Protein AF-A0A2S2QXR0-F1 (afdb_monomer_lite)

Sequence (125 aa):
DDKAIILIVTKLKVNFLMYKTLLKPMWTYGLQLWDTAKVSNTNKIHQFQNIALRKITNTPLFVSNYTLHQDLTMKTVTEEAVDFYKRFHNRLQSHQIPLIKSHYTKTILGNPGHRLKRNWCRDLL

Radius of gyration: 18.96 Å; chains: 1; bounding box: 52×26×56 Å

pLDDT: mean 85.9, std 7.01, range [66.38, 94.88]

Structure (mmCIF, N/CA/C/O backbone):
data_AF-A0A2S2QXR0-F1
#
_entry.id   AF-A0A2S2QXR0-F1
#
loop_
_atom_site.group_PDB
_atom_site.id
_atom_site.type_symbol
_atom_site.label_atom_id
_atom_site.label_alt_id
_atom_site.label_comp_id
_atom_site.label_asym_id
_atom_site.label_entity_id
_atom_site.label_seq_id
_atom_site.pdbx_PDB_ins_code
_atom_site.Cartn_x
_atom_site.Cartn_y
_atom_site.Cartn_z
_atom_site.occupancy
_atom_site.B_iso_or_equiv
_atom_site.auth_seq_id
_atom_site.auth_comp_id
_atom_site.auth_asym_id
_atom_site.auth_atom_id
_atom_site.pdbx_PDB_model_num
ATOM 1 N N . ASP A 1 1 ? -26.056 -5.046 26.870 1.00 67.06 1 ASP A N 1
ATOM 2 C CA . ASP A 1 1 ? -26.863 -4.584 25.719 1.00 67.06 1 ASP A CA 1
ATOM 3 C C . ASP A 1 1 ? -26.346 -5.116 24.389 1.00 67.06 1 ASP A C 1
ATOM 5 O O . ASP A 1 1 ? -25.652 -4.424 23.648 1.00 67.06 1 ASP A O 1
ATOM 9 N N . ASP A 1 2 ? -26.725 -6.345 24.047 1.00 80.38 2 ASP A N 1
ATOM 10 C CA . ASP A 1 2 ? -26.267 -7.039 22.830 1.00 80.38 2 ASP A CA 1
ATOM 11 C C . ASP A 1 2 ? -26.670 -6.317 21.534 1.00 80.38 2 ASP A C 1
ATOM 13 O O . ASP A 1 2 ? -25.948 -6.345 20.537 1.00 80.38 2 ASP A O 1
ATOM 17 N N . LYS A 1 3 ? -27.785 -5.575 21.560 1.00 82.56 3 LYS A N 1
ATOM 18 C CA . LYS A 1 3 ? -28.242 -4.743 20.434 1.00 82.56 3 LYS A CA 1
ATOM 19 C C . LYS A 1 3 ? -27.250 -3.629 20.082 1.00 82.56 3 LYS A C 1
ATOM 21 O O . LYS A 1 3 ? -27.056 -3.348 18.900 1.00 82.56 3 LYS A O 1
ATOM 26 N N . ALA A 1 4 ? -26.605 -3.016 21.078 1.00 80.62 4 ALA A N 1
ATOM 27 C CA . ALA A 1 4 ? -25.620 -1.960 20.849 1.00 80.62 4 ALA A CA 1
ATOM 28 C C . ALA A 1 4 ? -24.354 -2.523 20.187 1.00 80.62 4 ALA A C 1
ATOM 30 O O . ALA A 1 4 ? -23.835 -1.939 19.236 1.00 80.62 4 ALA A O 1
ATOM 31 N N . ILE A 1 5 ? -23.912 -3.705 20.627 1.00 82.94 5 ILE A N 1
ATOM 32 C CA . ILE A 1 5 ? -22.771 -4.414 20.036 1.00 82.94 5 ILE A CA 1
ATOM 33 C C . ILE A 1 5 ? -23.072 -4.780 18.577 1.00 82.94 5 ILE A C 1
ATOM 35 O O . ILE A 1 5 ? -22.268 -4.491 17.689 1.00 82.94 5 ILE A O 1
ATOM 39 N N . ILE A 1 6 ? -24.254 -5.340 18.298 1.00 82.12 6 ILE A N 1
ATOM 40 C CA . ILE A 1 6 ? -24.681 -5.690 16.934 1.00 82.12 6 ILE A CA 1
ATOM 41 C C . ILE A 1 6 ? -24.722 -4.449 16.029 1.00 82.12 6 ILE A C 1
ATOM 43 O O . ILE A 1 6 ? -24.236 -4.494 14.894 1.00 82.12 6 ILE A O 1
ATOM 47 N N . LEU A 1 7 ? -25.245 -3.322 16.518 1.00 82.06 7 LEU A N 1
ATOM 48 C CA . LEU A 1 7 ? -25.296 -2.068 15.762 1.00 82.06 7 LEU A CA 1
ATOM 49 C C . LEU A 1 7 ? -23.892 -1.526 15.437 1.00 82.06 7 LEU A C 1
ATOM 51 O O . LEU A 1 7 ? -23.634 -1.092 14.314 1.00 82.06 7 LEU A O 1
ATOM 55 N N . ILE A 1 8 ? -22.962 -1.583 16.393 1.00 82.56 8 ILE A N 1
ATOM 56 C CA . ILE A 1 8 ? -21.572 -1.153 16.185 1.00 82.56 8 ILE A CA 1
ATOM 57 C C . ILE A 1 8 ? -20.892 -2.040 15.137 1.00 82.56 8 ILE A C 1
ATOM 59 O O . ILE A 1 8 ? -20.309 -1.532 14.177 1.00 82.56 8 ILE A O 1
ATOM 63 N N . VAL A 1 9 ? -21.012 -3.362 15.272 1.00 82.06 9 VAL A N 1
ATOM 64 C CA . VAL A 1 9 ? -20.393 -4.327 14.351 1.00 82.06 9 VAL A CA 1
ATOM 65 C C . VAL A 1 9 ? -20.950 -4.185 12.932 1.00 82.06 9 VAL A C 1
ATOM 67 O O . VAL A 1 9 ? -20.193 -4.215 11.962 1.00 82.06 9 VAL A O 1
ATOM 70 N N . THR A 1 10 ? -22.262 -4.005 12.781 1.00 82.69 10 THR A N 1
ATOM 71 C CA . THR A 1 10 ? -22.892 -3.824 11.462 1.00 82.69 10 THR A CA 1
ATOM 72 C C . THR A 1 10 ? -22.477 -2.508 10.806 1.00 82.69 10 THR A C 1
ATOM 74 O O . THR A 1 10 ? -22.103 -2.511 9.632 1.00 82.69 10 THR A O 1
ATOM 77 N N . LYS A 1 11 ? -22.426 -1.402 11.559 1.00 87.06 11 LYS A N 1
ATOM 78 C CA . LYS A 1 11 ? -21.935 -0.105 11.062 1.00 87.06 11 LYS A CA 1
ATOM 79 C C . LYS A 1 11 ? -20.479 -0.176 10.596 1.00 87.06 11 LYS A C 1
ATOM 81 O O . LYS A 1 11 ? -20.152 0.331 9.522 1.00 87.06 11 LYS A O 1
ATOM 86 N N . LEU A 1 12 ? -19.614 -0.839 11.367 1.00 87.50 12 LEU A N 1
ATOM 87 C CA . LEU A 1 12 ? -18.214 -1.055 10.994 1.00 87.50 12 LEU A CA 1
ATOM 88 C C . LEU A 1 12 ? -18.094 -1.836 9.682 1.00 87.50 12 LEU A C 1
ATOM 90 O O . LEU A 1 12 ? -17.344 -1.426 8.798 1.00 87.50 12 LEU A O 1
ATOM 94 N N . LYS A 1 13 ? -18.875 -2.911 9.514 1.00 88.62 13 LYS A N 1
ATOM 95 C CA . LYS A 1 13 ? -18.892 -3.709 8.277 1.00 88.62 13 LYS A CA 1
ATOM 96 C C . LYS A 1 13 ? -19.279 -2.877 7.052 1.00 88.62 13 LYS A C 1
ATOM 98 O O . LYS A 1 13 ? -18.613 -2.985 6.025 1.00 88.62 13 LYS A O 1
ATOM 103 N N . VAL A 1 14 ? -20.304 -2.028 7.157 1.00 90.00 14 VAL A N 1
ATOM 104 C CA . VAL A 1 14 ? -20.744 -1.159 6.048 1.00 90.00 14 VAL A CA 1
ATOM 105 C C . VAL A 1 14 ? -19.669 -0.133 5.690 1.00 90.00 14 VAL A C 1
ATOM 107 O O . VAL A 1 14 ? -19.296 -0.011 4.525 1.00 90.00 14 VAL A O 1
ATOM 110 N N . ASN A 1 15 ? -19.110 0.562 6.681 1.00 88.50 15 ASN A N 1
ATOM 111 C CA . ASN A 1 15 ? -18.060 1.556 6.446 1.00 88.50 15 ASN A CA 1
ATOM 112 C C . ASN A 1 15 ? -16.796 0.926 5.840 1.00 88.50 15 ASN A C 1
ATOM 114 O O . ASN A 1 15 ? -16.160 1.495 4.952 1.00 88.50 15 ASN A O 1
ATOM 118 N N . PHE A 1 16 ? -16.445 -0.275 6.295 1.00 90.31 16 PHE A N 1
ATOM 119 C CA . PHE A 1 16 ? -15.323 -1.030 5.757 1.00 90.31 16 PHE A CA 1
ATOM 120 C C . PHE A 1 16 ? -15.567 -1.487 4.315 1.00 90.31 16 PHE A C 1
ATOM 122 O O . PHE A 1 16 ? -14.665 -1.412 3.477 1.00 90.31 16 PHE A O 1
ATOM 129 N N . LEU A 1 17 ? -16.795 -1.905 3.995 1.00 91.44 17 LEU A N 1
ATOM 130 C CA . LEU A 1 17 ? -17.188 -2.223 2.626 1.00 91.44 17 LEU A CA 1
ATOM 131 C C . LEU A 1 17 ? -17.063 -0.993 1.719 1.00 91.44 17 LEU A C 1
ATOM 133 O O . LEU A 1 17 ? -16.447 -1.090 0.662 1.00 91.44 17 LEU A O 1
ATOM 137 N N . MET A 1 18 ? -17.542 0.169 2.171 1.00 90.19 18 MET A N 1
ATOM 138 C CA . MET A 1 18 ? -17.427 1.444 1.448 1.00 90.19 18 MET A CA 1
ATOM 139 C C . MET A 1 18 ? -15.974 1.819 1.144 1.00 90.19 18 MET A C 1
ATOM 141 O O . MET A 1 18 ? -15.659 2.296 0.053 1.00 90.19 18 MET A O 1
ATOM 145 N N . TYR A 1 19 ? -15.054 1.569 2.077 1.00 92.06 19 TYR A N 1
ATOM 146 C CA . TYR A 1 19 ? -13.632 1.775 1.816 1.00 92.06 19 TYR A CA 1
ATOM 147 C C . TYR A 1 19 ? -13.117 0.881 0.690 1.00 92.06 19 TYR A C 1
ATOM 149 O O . TYR A 1 19 ? -12.431 1.363 -0.210 1.00 92.06 19 TYR A O 1
ATOM 157 N N . LYS A 1 20 ? -13.454 -0.412 0.722 1.00 90.94 20 LYS A N 1
ATOM 158 C CA . LYS A 1 20 ? -13.007 -1.372 -0.293 1.00 90.94 20 LYS A CA 1
ATOM 159 C C . LYS A 1 20 ? -13.579 -1.071 -1.676 1.00 90.94 20 LYS A C 1
ATOM 161 O O . LYS A 1 20 ? -12.888 -1.320 -2.657 1.00 90.94 20 LYS A O 1
ATOM 166 N N . THR A 1 21 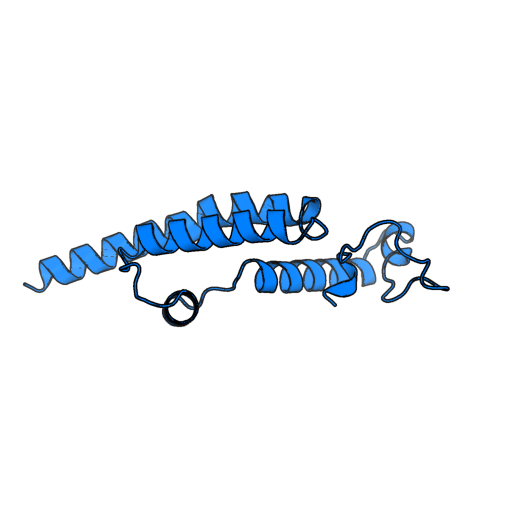? -14.807 -0.564 -1.755 1.00 92.69 21 THR A N 1
ATOM 167 C CA . THR A 1 21 ? -15.505 -0.338 -3.027 1.00 92.69 21 THR A CA 1
ATOM 168 C C . THR A 1 21 ? -15.257 1.040 -3.626 1.00 92.69 21 THR A C 1
ATOM 170 O O . THR A 1 21 ? -15.232 1.156 -4.845 1.00 92.69 21 THR A O 1
ATOM 173 N N . LEU A 1 22 ? -15.053 2.077 -2.810 1.00 91.38 22 LEU A N 1
ATOM 174 C CA . LEU A 1 22 ? -14.917 3.454 -3.300 1.00 91.38 22 LEU A CA 1
ATOM 175 C C . LEU A 1 22 ? -13.500 3.986 -3.112 1.00 91.38 22 LEU A C 1
ATOM 177 O O . LEU A 1 22 ? -12.825 4.344 -4.076 1.00 91.38 22 LEU A O 1
ATOM 181 N N . LEU A 1 23 ? -13.028 4.011 -1.865 1.00 90.75 23 LEU A N 1
ATOM 182 C CA . LEU A 1 23 ? -11.770 4.676 -1.528 1.00 90.75 23 LEU A CA 1
ATOM 183 C C . LEU A 1 23 ? -10.564 3.913 -2.067 1.00 90.75 23 LEU A C 1
ATOM 185 O O . LEU A 1 23 ? -9.648 4.538 -2.597 1.00 90.75 23 LEU A O 1
ATOM 189 N N . LYS A 1 24 ? -10.569 2.577 -1.963 1.00 90.19 24 LYS A N 1
ATOM 190 C CA . LYS A 1 24 ? -9.485 1.739 -2.480 1.00 90.19 24 LYS A CA 1
ATOM 191 C C . LYS A 1 24 ? -9.311 1.910 -3.993 1.00 90.19 24 LYS A C 1
ATOM 193 O O . LYS A 1 24 ? -8.231 2.344 -4.387 1.00 90.19 24 LYS A O 1
ATOM 198 N N . PRO A 1 25 ? -10.338 1.705 -4.837 1.00 90.50 25 PRO A N 1
ATOM 199 C CA . PRO A 1 25 ? -10.205 1.905 -6.278 1.00 90.50 25 PRO A CA 1
ATOM 200 C C . PRO A 1 25 ? -9.756 3.313 -6.676 1.00 90.50 25 PRO A C 1
ATOM 202 O O . PRO A 1 25 ? -8.951 3.436 -7.596 1.00 90.50 25 PRO A O 1
ATOM 205 N N . MET A 1 26 ? -10.196 4.362 -5.965 1.00 89.56 26 MET A N 1
ATOM 206 C CA . MET A 1 26 ? -9.769 5.741 -6.238 1.00 89.56 26 MET A CA 1
ATOM 207 C C . MET A 1 26 ? -8.249 5.915 -6.150 1.00 89.56 26 MET A C 1
ATOM 209 O O . MET A 1 26 ? -7.643 6.467 -7.068 1.00 89.56 26 MET A O 1
ATOM 213 N N . TRP A 1 27 ? -7.611 5.435 -5.075 1.00 87.06 27 TRP A N 1
ATOM 214 C CA . TRP A 1 27 ? -6.153 5.552 -4.963 1.00 87.06 27 TRP A CA 1
ATOM 215 C C . TRP A 1 27 ? -5.414 4.472 -5.760 1.00 87.06 27 TRP A C 1
ATOM 217 O O . TRP A 1 27 ? -4.336 4.751 -6.280 1.00 87.06 27 TRP A O 1
ATOM 227 N N . THR A 1 28 ? -5.989 3.273 -5.921 1.00 88.69 28 THR A N 1
ATOM 228 C CA . THR A 1 28 ? -5.392 2.191 -6.724 1.00 88.69 28 THR A CA 1
ATOM 229 C C . THR A 1 28 ? -5.336 2.548 -8.210 1.00 88.69 28 THR A C 1
ATOM 231 O O . THR A 1 28 ? -4.367 2.194 -8.868 1.00 88.69 28 THR A O 1
ATOM 234 N N . TYR A 1 29 ? -6.302 3.297 -8.751 1.00 86.25 29 TYR A N 1
ATOM 235 C CA . TYR A 1 29 ? -6.238 3.760 -10.143 1.00 86.25 29 TYR A CA 1
ATOM 236 C C . TYR A 1 29 ? -5.008 4.636 -10.402 1.00 86.25 29 TYR A C 1
ATOM 238 O O . TYR A 1 29 ? -4.322 4.494 -11.412 1.00 86.25 29 TYR A O 1
ATOM 246 N N . GLY A 1 30 ? -4.685 5.512 -9.449 1.00 82.25 30 GLY A N 1
ATOM 247 C CA . GLY A 1 30 ? -3.514 6.372 -9.559 1.00 82.25 30 GLY A CA 1
ATOM 248 C C . GLY A 1 30 ? -2.191 5.607 -9.516 1.00 82.25 30 GLY A C 1
ATOM 249 O O . GLY A 1 30 ? -1.181 6.160 -9.941 1.00 82.25 30 GLY A O 1
ATOM 250 N N . LEU A 1 31 ? -2.177 4.361 -9.032 1.00 84.06 31 LEU A N 1
ATOM 251 C CA . LEU A 1 31 ? -0.960 3.574 -8.867 1.00 84.06 31 LEU A CA 1
ATOM 252 C C . LEU A 1 31 ? -0.161 3.507 -10.174 1.00 84.06 31 LEU A C 1
ATOM 254 O O . LEU A 1 31 ? 1.012 3.839 -10.181 1.00 84.06 31 LEU A O 1
ATOM 258 N N . GLN A 1 32 ? -0.807 3.256 -11.314 1.00 77.75 32 GLN A N 1
ATOM 259 C CA . GLN A 1 32 ? -0.131 3.248 -12.618 1.00 77.75 32 GLN A CA 1
ATOM 260 C C . GLN A 1 32 ? 0.630 4.554 -12.940 1.00 77.75 32 GLN A C 1
ATOM 262 O O . GLN A 1 32 ? 1.604 4.530 -13.688 1.00 77.75 32 GLN A O 1
ATOM 267 N N . LEU A 1 33 ? 0.203 5.688 -12.375 1.00 78.00 33 LEU A N 1
ATOM 268 C CA . LEU A 1 33 ? 0.821 6.998 -12.573 1.00 78.00 33 LEU A CA 1
ATOM 269 C C . LEU A 1 33 ? 1.889 7.329 -11.520 1.00 78.00 33 LEU A C 1
ATOM 271 O O . LEU A 1 33 ? 2.899 7.953 -11.851 1.00 78.00 33 LEU A O 1
ATOM 275 N N . TRP A 1 34 ? 1.663 6.980 -10.249 1.00 76.88 34 TRP A N 1
ATOM 276 C CA . TRP A 1 34 ? 2.520 7.409 -9.137 1.00 76.88 34 TRP A CA 1
ATOM 277 C C . TRP A 1 34 ? 3.318 6.288 -8.465 1.00 76.88 34 TRP A C 1
ATOM 279 O O . TRP A 1 34 ? 4.085 6.587 -7.557 1.00 76.88 34 TRP A O 1
ATOM 289 N N . ASP A 1 35 ? 3.227 5.038 -8.909 1.00 71.88 35 ASP A N 1
ATOM 290 C CA . ASP A 1 35 ? 4.005 3.924 -8.344 1.00 71.88 35 ASP A CA 1
ATOM 291 C C . ASP A 1 35 ? 5.527 4.173 -8.425 1.00 71.88 35 ASP A C 1
ATOM 293 O O . ASP A 1 35 ? 6.276 3.904 -7.491 1.00 71.88 35 ASP A O 1
ATOM 297 N N . THR A 1 36 ? 5.981 4.853 -9.487 1.00 72.62 36 THR A N 1
ATOM 298 C CA . THR A 1 36 ? 7.371 5.333 -9.646 1.00 72.62 36 THR A CA 1
ATOM 299 C C . THR A 1 36 ? 7.595 6.761 -9.142 1.00 72.62 36 THR A C 1
ATOM 301 O O . THR A 1 36 ? 8.565 7.436 -9.518 1.00 72.62 36 THR A O 1
ATOM 304 N N . ALA A 1 37 ? 6.649 7.309 -8.381 1.00 74.50 37 ALA A N 1
ATOM 305 C CA . ALA A 1 37 ? 6.767 8.655 -7.848 1.00 74.50 37 ALA A CA 1
ATOM 306 C C . ALA A 1 37 ? 7.823 8.712 -6.742 1.00 74.50 37 ALA A C 1
ATOM 308 O O . ALA A 1 37 ? 8.320 7.719 -6.216 1.00 74.50 37 ALA A O 1
ATOM 309 N N . LYS A 1 38 ? 8.186 9.940 -6.369 1.00 80.25 38 LYS A N 1
ATOM 310 C CA . LYS A 1 38 ? 9.051 10.172 -5.214 1.00 80.25 38 LYS A CA 1
ATOM 311 C C . LYS A 1 38 ? 8.376 9.602 -3.962 1.00 80.25 38 LYS A C 1
ATOM 313 O O . LYS A 1 38 ? 7.192 9.853 -3.755 1.00 80.25 38 LYS A O 1
ATOM 318 N N . VAL A 1 39 ? 9.156 8.963 -3.089 1.00 82.75 39 VAL A N 1
ATOM 319 C CA . VAL A 1 39 ? 8.703 8.384 -1.806 1.00 82.75 39 VAL A CA 1
ATOM 320 C C . VAL A 1 39 ? 7.802 9.337 -1.010 1.00 82.75 39 VAL A C 1
ATOM 322 O O . VAL A 1 39 ? 6.794 8.927 -0.447 1.00 82.75 39 VAL A O 1
ATOM 325 N N . SER A 1 40 ? 8.100 10.641 -1.020 1.00 84.12 40 SER A N 1
ATOM 326 C CA . SER A 1 40 ? 7.281 11.661 -0.351 1.00 84.12 40 SER A CA 1
ATOM 327 C C . SER A 1 40 ? 5.825 11.713 -0.831 1.00 84.12 40 SER A C 1
ATOM 329 O O . SER A 1 40 ? 4.944 12.056 -0.051 1.00 84.12 40 SER A O 1
ATOM 331 N N . ASN A 1 41 ? 5.562 11.404 -2.101 1.00 83.06 41 ASN A N 1
ATOM 332 C CA . ASN A 1 41 ? 4.215 11.390 -2.667 1.00 83.06 41 ASN A CA 1
ATOM 333 C C . ASN A 1 41 ? 3.491 10.093 -2.301 1.00 83.06 41 ASN A C 1
ATOM 335 O O . ASN A 1 41 ? 2.350 10.151 -1.853 1.00 83.06 41 ASN A O 1
ATOM 339 N N . THR A 1 42 ? 4.176 8.951 -2.386 1.00 84.88 42 THR A N 1
ATOM 340 C CA . THR A 1 42 ? 3.656 7.651 -1.934 1.00 84.88 42 THR A CA 1
ATOM 341 C C . THR A 1 42 ? 3.276 7.701 -0.451 1.00 84.88 42 THR A C 1
ATOM 343 O O . THR A 1 42 ? 2.190 7.268 -0.066 1.00 84.88 42 THR A O 1
ATOM 346 N N . ASN A 1 43 ? 4.091 8.361 0.379 1.00 88.81 43 ASN A N 1
ATOM 347 C CA . ASN A 1 43 ? 3.808 8.569 1.801 1.00 88.81 43 ASN A CA 1
ATOM 348 C C . ASN A 1 43 ? 2.500 9.332 2.055 1.00 88.81 43 ASN A C 1
ATOM 350 O O . ASN A 1 43 ? 1.798 9.015 3.012 1.00 88.81 43 ASN A O 1
ATOM 354 N N . LYS A 1 44 ? 2.126 10.298 1.206 1.00 90.88 44 LYS A N 1
ATOM 355 C CA . LYS A 1 44 ? 0.839 11.010 1.342 1.00 90.88 44 LYS A CA 1
ATOM 356 C C . LYS A 1 44 ? -0.350 10.070 1.137 1.00 90.88 44 LYS A C 1
ATOM 358 O O . LYS A 1 44 ? -1.361 10.196 1.820 1.00 90.88 44 LYS A O 1
ATOM 363 N N . ILE A 1 45 ? -0.219 9.100 0.235 1.00 90.25 45 ILE A N 1
ATOM 364 C CA . ILE A 1 45 ? -1.269 8.115 -0.055 1.00 90.25 45 ILE A CA 1
ATOM 365 C C . ILE A 1 45 ? -1.362 7.089 1.076 1.00 90.25 45 ILE A C 1
ATOM 367 O O . ILE A 1 45 ? -2.461 6.776 1.529 1.00 90.25 45 ILE A O 1
ATOM 371 N N . HIS A 1 46 ? -0.223 6.650 1.620 1.00 90.94 46 HIS A N 1
ATOM 372 C CA . HIS A 1 46 ? -0.200 5.860 2.855 1.00 90.94 46 HIS A CA 1
ATOM 373 C C . HIS A 1 46 ? -0.861 6.596 4.025 1.00 90.94 46 HIS A C 1
ATOM 375 O O . HIS A 1 46 ? -1.648 6.005 4.762 1.00 90.94 46 HIS A O 1
ATOM 381 N N . GLN A 1 47 ? -0.577 7.890 4.198 1.00 93.44 47 GLN A N 1
ATOM 382 C CA . GLN A 1 47 ? -1.223 8.707 5.228 1.00 93.44 47 GLN A CA 1
ATOM 383 C C . GLN A 1 47 ? -2.736 8.776 5.015 1.00 93.44 47 GLN A C 1
ATOM 385 O O . GLN A 1 47 ? -3.488 8.564 5.964 1.00 93.44 47 GLN A O 1
ATOM 390 N N . PHE A 1 48 ? -3.186 8.997 3.777 1.00 92.88 48 PHE A N 1
ATOM 391 C CA . PHE A 1 48 ? -4.606 8.973 3.436 1.00 92.88 48 PHE A CA 1
ATOM 392 C C . PHE A 1 48 ? -5.259 7.629 3.786 1.00 92.88 48 PHE A C 1
ATOM 394 O O . PHE A 1 48 ? -6.289 7.617 4.462 1.00 92.88 48 PHE A O 1
ATOM 401 N N . GLN A 1 49 ? -4.639 6.505 3.404 1.00 93.25 49 GLN A N 1
ATOM 402 C CA . GLN A 1 49 ? -5.104 5.165 3.770 1.00 93.25 49 GLN A CA 1
ATOM 403 C C . GLN A 1 49 ? -5.234 5.023 5.293 1.00 93.25 49 GLN A C 1
ATOM 405 O O . GLN A 1 49 ? -6.295 4.640 5.779 1.00 93.25 49 GLN A O 1
ATOM 410 N N . ASN A 1 50 ? -4.194 5.372 6.052 1.00 93.94 50 ASN A N 1
ATOM 411 C CA . ASN A 1 50 ? -4.184 5.220 7.509 1.00 93.94 50 ASN A CA 1
ATOM 412 C C . ASN A 1 50 ? -5.251 6.087 8.195 1.00 93.94 50 ASN A C 1
ATOM 414 O O . ASN A 1 50 ? -5.938 5.619 9.102 1.00 93.94 50 ASN A O 1
ATOM 418 N N . ILE A 1 51 ? -5.425 7.337 7.754 1.00 93.75 51 ILE A N 1
ATOM 419 C CA . ILE A 1 51 ? -6.455 8.241 8.286 1.00 93.75 51 ILE A CA 1
ATOM 420 C C . ILE A 1 51 ? -7.852 7.698 7.975 1.00 93.75 51 ILE A C 1
ATOM 422 O O . ILE A 1 51 ? -8.711 7.686 8.857 1.00 93.75 51 ILE A O 1
ATOM 426 N N . ALA A 1 52 ? -8.085 7.238 6.743 1.00 92.94 52 ALA A N 1
ATOM 427 C CA . ALA A 1 52 ? -9.368 6.675 6.342 1.00 92.94 52 ALA A CA 1
ATOM 428 C C . ALA A 1 52 ? -9.724 5.448 7.190 1.00 92.94 52 ALA A C 1
ATOM 430 O O . ALA A 1 52 ? -10.829 5.379 7.725 1.00 92.94 52 ALA A O 1
ATOM 431 N N . LEU A 1 53 ? -8.779 4.524 7.380 1.00 92.56 53 LEU A N 1
ATOM 432 C CA . LEU A 1 53 ? -9.015 3.324 8.179 1.00 92.56 53 LEU A CA 1
ATOM 433 C C . LEU A 1 53 ? -9.313 3.644 9.635 1.00 92.56 53 LEU A C 1
ATOM 435 O O . LEU A 1 53 ? -10.307 3.153 10.156 1.00 92.56 53 LEU A O 1
ATOM 439 N N . ARG A 1 54 ? -8.542 4.542 10.256 1.00 93.44 54 ARG A N 1
ATOM 440 C CA . ARG A 1 54 ? -8.804 4.985 11.633 1.00 93.44 54 ARG A CA 1
ATOM 441 C C . ARG A 1 54 ? -10.180 5.614 11.798 1.00 93.44 54 ARG A C 1
ATOM 443 O O . ARG A 1 54 ? -10.836 5.363 12.801 1.00 93.44 54 ARG A O 1
ATOM 450 N N . LYS A 1 55 ? -10.629 6.411 10.823 1.00 92.06 55 LYS A N 1
ATOM 451 C CA . LYS A 1 55 ? -11.979 6.996 10.836 1.00 92.06 55 LYS A CA 1
ATOM 452 C C . LYS A 1 55 ? -13.070 5.935 10.708 1.00 92.06 55 LYS A C 1
ATOM 454 O O . LYS A 1 55 ? -14.124 6.079 11.313 1.00 92.06 55 LYS A O 1
ATOM 459 N N . ILE A 1 56 ? -12.831 4.880 9.932 1.00 90.56 56 ILE A N 1
ATOM 460 C CA . ILE A 1 56 ? -13.790 3.783 9.751 1.00 90.56 56 ILE A CA 1
ATOM 461 C C . ILE A 1 56 ? -13.918 2.957 11.024 1.00 90.56 56 ILE A C 1
ATOM 463 O O . ILE A 1 56 ? -15.033 2.642 11.427 1.00 90.56 56 ILE A O 1
ATOM 467 N N . THR A 1 57 ? -12.790 2.622 11.648 1.00 89.81 57 THR A N 1
ATOM 468 C CA . THR A 1 57 ? -12.728 1.766 12.837 1.00 89.81 57 THR A CA 1
ATOM 469 C C . THR A 1 57 ? -12.883 2.522 14.151 1.00 89.81 57 THR A C 1
ATOM 471 O O . THR A 1 57 ? -12.978 1.892 15.200 1.00 89.81 57 THR A O 1
ATOM 474 N N . ASN A 1 58 ? -12.905 3.858 14.113 1.0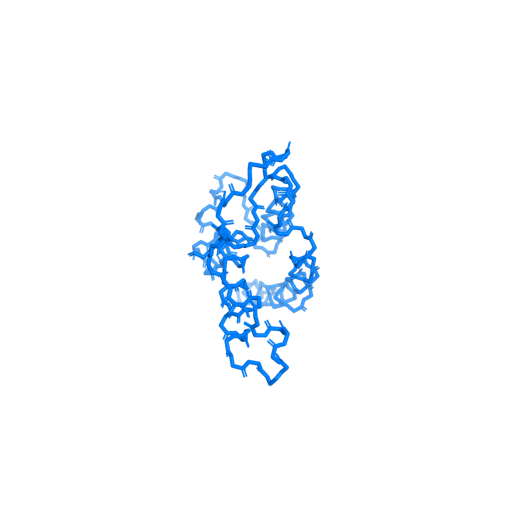0 89.88 58 ASN A N 1
ATOM 475 C CA . ASN A 1 58 ? -12.796 4.731 15.286 1.00 89.88 58 ASN A CA 1
ATOM 476 C C . ASN A 1 58 ? -11.587 4.383 16.178 1.00 89.88 58 ASN A C 1
ATOM 478 O O . ASN A 1 58 ? -11.653 4.477 17.402 1.00 89.88 58 ASN A O 1
ATOM 482 N N . THR A 1 59 ? -10.473 3.958 15.572 1.00 90.44 59 THR A N 1
ATOM 483 C CA . THR A 1 59 ? -9.284 3.531 16.321 1.00 90.44 59 THR A CA 1
ATOM 484 C C . THR A 1 59 ? -8.509 4.739 16.865 1.00 90.44 59 THR A C 1
ATOM 486 O O . THR A 1 59 ? -8.191 5.655 16.097 1.00 90.44 59 THR A O 1
ATOM 489 N N . PRO A 1 60 ? -8.117 4.735 18.153 1.00 93.12 60 PRO A N 1
ATOM 490 C CA . PRO A 1 60 ? -7.361 5.830 18.753 1.00 93.12 60 PRO A CA 1
ATOM 491 C C . PRO A 1 60 ? -5.936 5.940 18.192 1.00 93.12 60 PRO A C 1
ATOM 493 O O . PRO A 1 60 ? -5.333 4.959 17.752 1.00 93.12 60 PRO A O 1
ATOM 496 N N . LEU A 1 61 ? -5.375 7.153 18.221 1.00 89.25 61 LEU A N 1
ATOM 497 C CA . LEU A 1 61 ? -4.092 7.483 17.581 1.00 89.25 61 LEU A CA 1
ATOM 498 C C . LEU A 1 61 ? -2.889 6.711 18.142 1.00 89.25 61 LEU A C 1
ATOM 500 O O . LEU A 1 61 ? -1.937 6.487 17.401 1.00 89.25 61 LEU A O 1
ATOM 504 N N . PHE A 1 62 ? -2.941 6.278 19.406 1.00 92.62 62 PHE A N 1
ATOM 505 C CA . PHE A 1 62 ? -1.841 5.549 20.047 1.00 92.62 62 PHE A CA 1
ATOM 506 C C . PHE A 1 62 ? -1.653 4.124 19.503 1.00 92.62 62 PHE A C 1
ATOM 508 O O . PHE A 1 62 ? -0.568 3.562 19.624 1.00 92.62 62 PHE A O 1
ATOM 515 N N . VAL A 1 63 ? -2.690 3.526 18.903 1.00 93.12 63 VAL A N 1
ATOM 516 C CA . VAL A 1 63 ? -2.585 2.197 18.285 1.00 93.12 63 VAL A CA 1
ATOM 517 C C . VAL A 1 63 ? -1.661 2.299 17.083 1.00 93.12 63 VAL A C 1
ATOM 519 O O . VAL A 1 63 ? -1.816 3.206 16.267 1.00 93.12 63 VAL A O 1
ATOM 522 N N . SER A 1 64 ? -0.707 1.382 16.947 1.00 94.88 64 SER A N 1
ATOM 523 C CA . SER A 1 64 ? 0.232 1.420 15.827 1.00 94.88 64 SER A CA 1
ATOM 524 C C . SER A 1 64 ? -0.482 1.181 14.486 1.00 94.88 64 SER A C 1
ATOM 526 O O . SER A 1 64 ? -1.455 0.429 14.406 1.00 94.88 64 SER A O 1
ATOM 528 N N . ASN A 1 65 ? 0.006 1.801 13.403 1.00 93.19 65 ASN A N 1
ATOM 529 C CA . ASN A 1 65 ? -0.543 1.533 12.065 1.00 93.19 65 ASN A CA 1
ATOM 530 C C . ASN A 1 65 ? -0.356 0.058 11.679 1.00 93.19 65 ASN A C 1
ATOM 532 O O . ASN A 1 65 ? -1.220 -0.507 11.024 1.00 93.19 65 ASN A O 1
ATOM 536 N N . TYR A 1 66 ? 0.746 -0.563 12.110 1.00 93.44 66 TYR A N 1
ATOM 537 C CA . TYR A 1 66 ? 1.019 -1.978 11.870 1.00 93.44 66 TYR A CA 1
ATOM 538 C C . TYR A 1 66 ? -0.072 -2.875 12.464 1.00 93.44 66 TYR A C 1
ATOM 540 O O . TYR A 1 66 ? -0.667 -3.660 11.734 1.00 93.44 66 TYR A O 1
ATOM 548 N N . THR A 1 67 ? -0.402 -2.690 13.747 1.00 94.50 67 THR A N 1
ATOM 549 C CA . THR A 1 67 ? -1.481 -3.428 14.427 1.00 94.50 67 THR A CA 1
ATOM 550 C C . THR A 1 67 ? -2.812 -3.234 13.707 1.00 94.50 67 THR A C 1
ATOM 552 O O . THR A 1 67 ? -3.497 -4.202 13.408 1.00 94.50 67 THR A O 1
ATOM 555 N N . LEU A 1 68 ? -3.136 -1.994 13.326 1.00 93.12 68 LEU A N 1
ATOM 556 C CA . LEU A 1 68 ? -4.365 -1.689 12.596 1.00 93.12 68 LEU A CA 1
ATOM 557 C C . LEU A 1 68 ? -4.447 -2.417 11.242 1.00 93.12 68 LEU A C 1
ATOM 559 O O . LEU A 1 68 ? -5.514 -2.906 10.878 1.00 93.12 68 LEU A O 1
ATOM 563 N N . HIS A 1 69 ? -3.345 -2.499 10.490 1.00 93.00 69 HIS A N 1
ATOM 564 C CA . HIS A 1 69 ? -3.313 -3.234 9.219 1.00 93.00 69 HIS A CA 1
ATOM 565 C C . HIS A 1 69 ? -3.414 -4.747 9.427 1.00 93.00 69 HIS A C 1
ATOM 567 O O . HIS A 1 69 ? -4.117 -5.406 8.662 1.00 93.00 69 HIS A O 1
ATOM 573 N N . GLN A 1 70 ? -2.778 -5.288 10.471 1.00 93.94 70 GLN A N 1
ATOM 574 C CA . GLN A 1 70 ? -2.881 -6.709 10.812 1.00 93.94 70 GLN A CA 1
ATOM 575 C C . GLN A 1 70 ? -4.303 -7.102 11.224 1.00 93.94 70 GLN A C 1
ATOM 577 O O . GLN A 1 70 ? -4.858 -8.033 10.643 1.00 93.94 70 GLN A O 1
ATOM 582 N N . ASP A 1 71 ? -4.918 -6.353 12.139 1.00 91.50 71 ASP A N 1
ATOM 583 C CA . ASP A 1 71 ? -6.273 -6.620 12.637 1.00 91.50 71 ASP A CA 1
ATOM 584 C C . ASP A 1 71 ? -7.319 -6.538 11.516 1.00 91.50 71 ASP A C 1
ATOM 586 O O . ASP A 1 71 ? -8.254 -7.335 11.449 1.00 91.50 71 ASP A O 1
ATOM 590 N N . LEU A 1 72 ? -7.152 -5.580 10.597 1.00 88.75 72 LEU A N 1
ATOM 591 C CA . LEU A 1 72 ? -8.032 -5.414 9.438 1.00 88.75 72 LEU A CA 1
ATOM 592 C C . LEU A 1 72 ? -7.676 -6.335 8.266 1.00 88.75 72 LEU A C 1
ATOM 594 O O . LEU A 1 72 ? -8.401 -6.342 7.264 1.00 88.75 72 LEU A O 1
ATOM 598 N N . THR A 1 73 ? -6.593 -7.113 8.361 1.00 91.19 73 THR A N 1
ATOM 599 C CA . THR A 1 73 ? -6.042 -7.952 7.280 1.00 91.19 73 THR A CA 1
ATOM 600 C C . THR A 1 73 ? -5.846 -7.169 5.976 1.00 91.19 73 THR A C 1
ATOM 602 O O . THR A 1 73 ? -6.208 -7.609 4.881 1.00 91.19 73 THR A O 1
ATOM 605 N N . MET A 1 74 ? -5.332 -5.945 6.095 1.00 89.38 74 MET A N 1
AT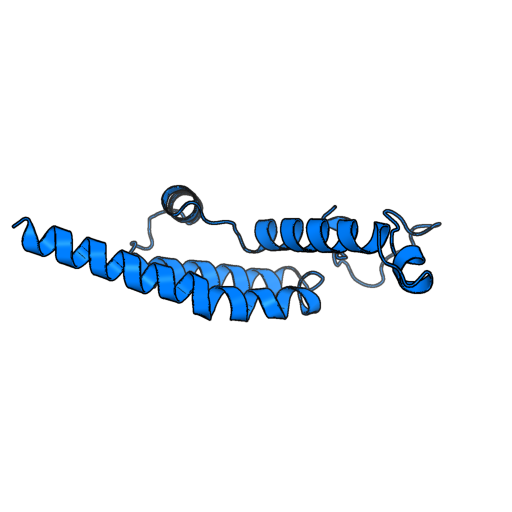OM 606 C CA . MET A 1 74 ? -5.193 -5.015 4.983 1.00 89.38 74 MET A CA 1
ATOM 607 C C . MET A 1 74 ? -3.755 -4.868 4.522 1.00 89.38 74 MET A C 1
ATOM 609 O O . MET A 1 74 ? -2.839 -4.693 5.316 1.00 89.38 74 MET A O 1
ATOM 613 N N . LYS A 1 75 ? -3.597 -4.870 3.198 1.00 92.38 75 LYS A N 1
ATOM 614 C CA . LYS A 1 75 ? -2.326 -4.573 2.555 1.00 92.38 75 LYS A CA 1
ATOM 615 C C . LYS A 1 75 ? -2.032 -3.087 2.612 1.00 92.38 75 LYS A C 1
ATOM 617 O O . LYS A 1 75 ? -2.912 -2.239 2.396 1.00 92.38 75 LYS A O 1
ATOM 622 N N . THR A 1 76 ? -0.769 -2.783 2.858 1.00 92.38 76 THR A N 1
ATOM 623 C CA . THR A 1 76 ? -0.264 -1.422 2.735 1.00 92.38 76 THR A CA 1
ATOM 624 C C . THR A 1 76 ? -0.256 -0.994 1.265 1.00 92.38 76 THR A C 1
ATOM 626 O O . THR A 1 76 ? -0.225 -1.825 0.356 1.00 92.38 76 THR A O 1
ATOM 629 N N . VAL A 1 77 ? -0.278 0.314 1.004 1.00 90.31 77 VAL A N 1
ATOM 630 C CA . VAL A 1 77 ? -0.202 0.845 -0.370 1.00 90.31 77 VAL A CA 1
ATOM 631 C C . VAL A 1 77 ? 1.026 0.308 -1.131 1.00 90.31 77 VAL A C 1
ATOM 633 O O . VAL A 1 77 ? 0.904 -0.026 -2.304 1.00 90.31 77 VAL A O 1
ATOM 636 N N . THR A 1 78 ? 2.173 0.145 -0.467 1.00 89.00 78 THR A N 1
ATOM 637 C CA . THR A 1 78 ? 3.398 -0.459 -1.021 1.00 89.00 78 THR A CA 1
ATOM 638 C C . THR A 1 78 ? 3.257 -1.938 -1.368 1.00 89.00 78 THR A C 1
ATOM 640 O O . THR A 1 78 ? 3.773 -2.379 -2.388 1.00 89.00 78 THR A O 1
ATOM 643 N N . GLU A 1 79 ? 2.562 -2.726 -0.550 1.00 91.31 79 GLU A N 1
ATOM 644 C CA . GLU A 1 79 ? 2.313 -4.139 -0.869 1.00 91.31 79 GLU A CA 1
ATOM 645 C C . GLU A 1 79 ? 1.343 -4.275 -2.043 1.00 91.31 79 GLU A C 1
ATOM 647 O O . GLU A 1 79 ? 1.553 -5.092 -2.937 1.00 91.31 79 GLU A O 1
ATOM 652 N N . GLU A 1 80 ? 0.300 -3.442 -2.072 1.00 91.56 80 GLU A N 1
ATOM 653 C CA . GLU A 1 80 ? -0.652 -3.422 -3.182 1.00 91.56 80 GLU A CA 1
ATOM 654 C C . GLU A 1 80 ? 0.030 -2.993 -4.489 1.00 91.56 80 GLU A C 1
ATOM 656 O O . GLU A 1 80 ? -0.270 -3.548 -5.544 1.00 91.56 80 GLU A O 1
ATOM 661 N N . ALA A 1 81 ? 0.974 -2.052 -4.410 1.00 89.25 81 ALA A N 1
ATOM 662 C CA . ALA A 1 81 ? 1.825 -1.633 -5.517 1.00 89.25 81 ALA A CA 1
ATOM 663 C C . ALA A 1 81 ? 2.621 -2.795 -6.122 1.00 89.25 81 ALA A C 1
ATOM 665 O O . ALA A 1 81 ? 2.517 -3.087 -7.316 1.00 89.25 81 ALA A O 1
ATOM 666 N N . VAL A 1 82 ? 3.349 -3.516 -5.266 1.00 90.31 82 VAL A N 1
ATOM 667 C CA . VAL A 1 82 ? 4.124 -4.703 -5.643 1.00 90.31 82 VAL A CA 1
ATOM 668 C C . VAL A 1 82 ? 3.225 -5.761 -6.287 1.00 90.31 82 VAL A C 1
ATOM 670 O O . VAL A 1 82 ? 3.538 -6.286 -7.357 1.00 90.31 82 VAL A O 1
ATOM 673 N N . ASP A 1 83 ? 2.080 -6.063 -5.675 1.00 91.75 83 ASP A N 1
ATOM 674 C CA . ASP A 1 83 ? 1.144 -7.062 -6.195 1.00 91.75 83 ASP A CA 1
ATOM 675 C C . ASP A 1 83 ? 0.530 -6.660 -7.535 1.00 91.75 83 ASP A C 1
ATOM 677 O O . ASP A 1 83 ? 0.374 -7.493 -8.435 1.00 91.75 83 ASP A O 1
ATOM 681 N N . PHE A 1 84 ? 0.167 -5.387 -7.678 1.00 89.50 84 PHE A N 1
ATOM 682 C CA . PHE A 1 84 ? -0.357 -4.843 -8.920 1.00 89.50 84 PHE A CA 1
ATOM 683 C C . PHE A 1 84 ? 0.666 -4.983 -10.041 1.00 89.50 84 PHE A C 1
ATOM 685 O O . PHE A 1 84 ? 0.337 -5.507 -11.110 1.00 89.50 84 PHE A O 1
ATOM 692 N N . TYR A 1 85 ? 1.913 -4.582 -9.789 1.00 88.75 85 TYR A N 1
ATOM 693 C CA . TYR A 1 85 ? 2.951 -4.660 -10.800 1.00 88.75 85 TYR A CA 1
ATOM 694 C C . TYR A 1 85 ? 3.301 -6.108 -11.157 1.00 88.75 85 TYR A C 1
ATOM 696 O O . TYR A 1 85 ? 3.395 -6.430 -12.339 1.00 88.75 85 TYR A O 1
ATOM 704 N N . LYS A 1 86 ? 3.369 -7.021 -10.179 1.00 90.69 86 LYS A N 1
ATOM 705 C CA . LYS A 1 86 ? 3.529 -8.466 -10.429 1.00 90.69 86 LYS A CA 1
ATOM 706 C C . LYS A 1 86 ? 2.442 -9.011 -11.354 1.00 90.69 86 LYS A C 1
ATOM 708 O O . LYS A 1 86 ? 2.738 -9.711 -12.323 1.00 90.69 86 LYS A O 1
ATOM 713 N N . ARG A 1 87 ? 1.177 -8.660 -11.103 1.00 91.06 87 ARG A N 1
ATOM 714 C CA . ARG A 1 87 ? 0.047 -9.062 -11.961 1.00 91.06 87 ARG A CA 1
ATOM 715 C C . ARG A 1 87 ? 0.169 -8.483 -13.366 1.00 91.06 87 ARG A C 1
ATOM 717 O O . ARG A 1 87 ? -0.080 -9.198 -14.332 1.00 91.06 87 ARG A O 1
ATOM 724 N N . PHE A 1 88 ? 0.535 -7.210 -13.482 1.00 88.19 88 PHE A N 1
ATOM 725 C CA . PHE A 1 88 ? 0.748 -6.555 -14.768 1.00 88.19 88 PHE A CA 1
ATOM 726 C C . PHE A 1 88 ? 1.897 -7.207 -15.550 1.00 88.19 88 PHE A C 1
ATOM 728 O O . PHE A 1 88 ? 1.709 -7.591 -16.701 1.00 88.19 88 PHE A O 1
ATOM 735 N N . HIS A 1 89 ? 3.044 -7.423 -14.909 1.00 89.56 89 HIS A N 1
ATOM 736 C CA . HIS A 1 89 ? 4.220 -8.041 -15.513 1.00 89.56 89 HIS A CA 1
ATOM 737 C C . HIS A 1 89 ? 3.927 -9.457 -16.024 1.00 89.56 89 HIS A C 1
ATOM 739 O O . HIS A 1 89 ? 4.260 -9.784 -17.161 1.00 89.56 89 HIS A O 1
ATOM 745 N N . ASN A 1 90 ? 3.212 -10.271 -15.242 1.00 90.56 90 ASN A N 1
ATOM 746 C CA . ASN A 1 90 ? 2.813 -11.616 -15.666 1.00 90.56 90 ASN A CA 1
ATOM 747 C C . ASN A 1 90 ? 1.881 -11.598 -16.891 1.00 90.56 90 ASN A C 1
ATOM 749 O O . ASN A 1 90 ? 1.959 -12.489 -17.733 1.00 90.56 90 ASN A O 1
ATOM 753 N N . ARG A 1 91 ? 1.027 -10.574 -17.033 1.00 90.00 91 ARG A N 1
ATOM 754 C CA . ARG A 1 91 ? 0.158 -10.409 -18.214 1.00 90.00 91 ARG A CA 1
ATOM 75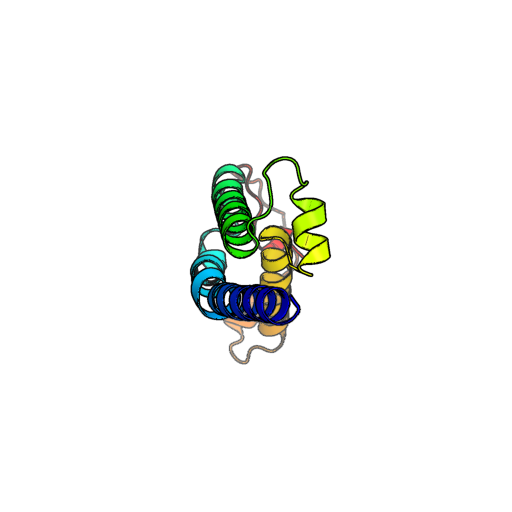5 C C . ARG A 1 91 ? 0.931 -10.018 -19.474 1.00 90.00 91 ARG A C 1
ATOM 757 O O . ARG A 1 91 ? 0.492 -10.361 -20.567 1.00 90.00 91 ARG A O 1
ATOM 764 N N . LEU A 1 92 ? 2.063 -9.322 -19.347 1.00 89.31 92 LEU A N 1
ATOM 765 C CA . LEU A 1 92 ? 2.888 -8.947 -20.503 1.00 89.31 92 LEU A CA 1
ATOM 766 C C . LEU A 1 92 ? 3.474 -10.176 -21.211 1.00 89.31 92 LEU A C 1
ATOM 768 O O . LEU A 1 92 ? 3.579 -10.183 -22.435 1.00 89.31 92 LEU A O 1
ATOM 772 N N . GLN A 1 93 ? 3.809 -11.232 -20.463 1.00 87.88 93 GLN A N 1
ATOM 773 C CA . GLN A 1 93 ? 4.424 -12.445 -21.009 1.00 87.88 93 GLN A CA 1
ATOM 774 C C . GLN A 1 93 ? 3.522 -13.175 -22.019 1.00 87.88 93 GLN A C 1
ATOM 776 O O . GLN A 1 93 ? 4.006 -13.683 -23.034 1.00 87.88 93 GLN A O 1
ATOM 781 N N . SER A 1 94 ? 2.218 -13.235 -21.743 1.00 87.94 94 SER A N 1
ATOM 782 C CA . SER A 1 94 ? 1.216 -13.938 -22.555 1.00 87.94 94 SER A CA 1
ATOM 783 C C . SER A 1 94 ? 0.453 -13.020 -23.516 1.00 87.94 94 SER A C 1
ATOM 785 O O . SER A 1 94 ? -0.528 -13.445 -24.126 1.00 87.94 94 SER A O 1
ATOM 787 N N . HIS A 1 95 ? 0.883 -11.765 -23.666 1.00 90.69 95 HIS A N 1
ATOM 788 C CA . HIS A 1 95 ? 0.170 -10.791 -24.482 1.00 90.69 95 HIS A CA 1
ATOM 789 C C . HIS A 1 95 ? 0.259 -11.125 -25.982 1.00 90.69 95 HIS A C 1
ATOM 791 O O . HIS A 1 95 ? 1.330 -11.453 -26.493 1.00 90.69 95 HIS A O 1
ATOM 797 N N . GLN A 1 96 ? -0.864 -11.002 -26.702 1.00 90.69 96 GLN A N 1
ATOM 798 C CA . GLN A 1 96 ? -0.943 -11.310 -28.139 1.00 90.69 96 GLN A CA 1
ATOM 799 C C . GLN A 1 96 ? -0.093 -10.355 -28.989 1.00 90.69 96 GLN A C 1
ATOM 801 O O . GLN A 1 96 ? 0.549 -10.770 -29.949 1.00 90.69 96 GLN A O 1
ATOM 806 N N . ILE A 1 97 ? -0.073 -9.070 -28.624 1.00 92.25 97 ILE A N 1
ATOM 807 C CA . ILE A 1 97 ? 0.709 -8.048 -29.331 1.00 92.25 97 ILE A CA 1
ATOM 808 C C . ILE A 1 97 ? 2.210 -8.227 -29.022 1.00 92.25 97 ILE A C 1
ATOM 810 O O . ILE A 1 97 ? 2.609 -8.040 -27.866 1.00 92.25 97 ILE A O 1
ATOM 814 N N . PRO A 1 98 ? 3.061 -8.501 -30.030 1.00 87.44 98 PRO A N 1
ATOM 815 C CA . PRO A 1 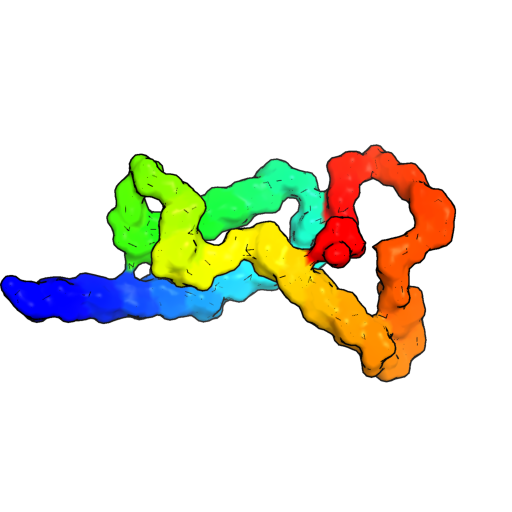98 ? 4.480 -8.806 -29.828 1.00 87.44 98 PRO A CA 1
ATOM 816 C C . PRO A 1 98 ? 5.288 -7.616 -29.291 1.00 87.44 98 PRO A C 1
ATOM 818 O O . PRO A 1 98 ? 6.201 -7.811 -28.492 1.00 87.44 98 PRO A O 1
ATOM 821 N N . LEU A 1 99 ? 4.921 -6.380 -29.653 1.00 86.88 99 LEU A N 1
ATOM 822 C CA . LEU A 1 99 ? 5.552 -5.161 -29.125 1.00 86.88 99 LEU A CA 1
ATOM 823 C C . LEU A 1 99 ? 5.394 -5.066 -27.603 1.00 86.88 99 LEU A C 1
ATOM 825 O O . LEU A 1 99 ? 6.362 -4.839 -26.887 1.00 86.88 99 LEU A O 1
ATOM 829 N N . ILE A 1 100 ? 4.190 -5.328 -27.095 1.00 86.62 100 ILE A N 1
ATOM 830 C CA . ILE A 1 100 ? 3.904 -5.330 -25.655 1.00 86.62 100 ILE A CA 1
ATOM 831 C C . ILE A 1 100 ? 4.668 -6.461 -24.959 1.00 86.62 100 ILE A C 1
ATOM 833 O O . ILE A 1 100 ? 5.258 -6.249 -23.901 1.00 86.62 100 ILE A O 1
ATOM 837 N N . LYS A 1 101 ? 4.739 -7.638 -25.590 1.00 87.31 101 LYS A N 1
ATOM 838 C CA . LYS A 1 101 ? 5.519 -8.771 -25.085 1.00 87.31 101 LYS A CA 1
ATOM 839 C C . LYS A 1 101 ? 7.016 -8.460 -24.998 1.00 87.31 101 LYS A C 1
ATOM 841 O O . LYS A 1 101 ? 7.671 -8.918 -24.069 1.00 87.31 101 LYS A O 1
ATOM 846 N N . SER A 1 102 ? 7.556 -7.645 -25.908 1.00 84.00 102 SER A N 1
ATOM 847 C CA . SER A 1 102 ? 8.970 -7.237 -25.879 1.00 84.00 102 SER A CA 1
ATOM 848 C C . SER A 1 102 ? 9.342 -6.416 -24.633 1.00 84.00 102 SER A C 1
ATOM 850 O O . SER A 1 102 ? 10.499 -6.407 -24.220 1.00 84.00 102 SER A O 1
ATOM 852 N N . HIS A 1 103 ? 8.356 -5.790 -23.980 1.00 80.12 103 HIS A N 1
ATOM 853 C CA . HIS A 1 103 ? 8.528 -5.075 -22.714 1.00 80.12 103 HIS A CA 1
ATOM 854 C C . HIS A 1 103 ? 8.489 -5.990 -21.475 1.00 80.12 103 HIS A C 1
ATOM 856 O O . HIS A 1 103 ? 8.658 -5.501 -20.357 1.00 80.12 103 HIS A O 1
ATOM 862 N N . TYR A 1 104 ? 8.303 -7.306 -21.637 1.00 83.19 104 TYR A N 1
ATOM 863 C CA . TYR A 1 104 ? 8.511 -8.295 -20.576 1.00 83.19 104 TYR A CA 1
ATOM 864 C C . TYR A 1 104 ? 10.017 -8.478 -20.324 1.00 83.19 104 TYR A C 1
ATOM 866 O O . TYR A 1 104 ? 10.629 -9.473 -20.703 1.00 83.19 104 TYR A O 1
ATOM 874 N N . THR A 1 105 ? 10.650 -7.479 -19.714 1.00 76.19 105 THR A N 1
ATOM 875 C CA . THR A 1 105 ? 12.065 -7.530 -19.341 1.00 76.19 105 THR A CA 1
ATOM 876 C C . THR A 1 105 ? 12.218 -7.242 -17.856 1.00 76.19 105 THR A C 1
ATOM 878 O O . THR A 1 105 ? 11.615 -6.318 -17.313 1.00 76.19 105 THR A O 1
ATOM 881 N N . LYS A 1 106 ? 13.026 -8.062 -17.175 1.00 73.50 106 LYS A N 1
ATOM 882 C CA . LYS A 1 106 ? 13.394 -7.836 -15.767 1.00 73.50 106 LYS A CA 1
ATOM 883 C C . LYS A 1 106 ? 14.543 -6.835 -15.631 1.00 73.50 106 LYS A C 1
ATOM 885 O O . LYS A 1 106 ? 14.704 -6.208 -14.591 1.00 73.50 106 LYS A O 1
ATOM 890 N N . THR A 1 107 ? 15.340 -6.658 -16.684 1.00 71.44 107 THR A N 1
ATOM 891 C CA . THR A 1 107 ? 16.532 -5.804 -16.670 1.00 71.44 107 THR A CA 1
ATOM 892 C C . THR A 1 107 ? 16.730 -5.174 -18.046 1.00 71.44 107 THR A C 1
ATOM 894 O O . THR A 1 107 ? 16.552 -5.841 -19.064 1.00 71.44 107 THR A O 1
ATOM 897 N N . ILE A 1 108 ? 17.096 -3.890 -18.080 1.00 69.31 108 ILE A N 1
ATOM 898 C CA . ILE A 1 108 ? 17.535 -3.215 -19.308 1.00 69.31 108 ILE A CA 1
ATOM 899 C C . ILE A 1 108 ? 19.023 -3.519 -19.490 1.00 69.31 108 ILE A C 1
ATOM 901 O O . ILE A 1 108 ? 19.807 -3.334 -18.556 1.00 69.31 10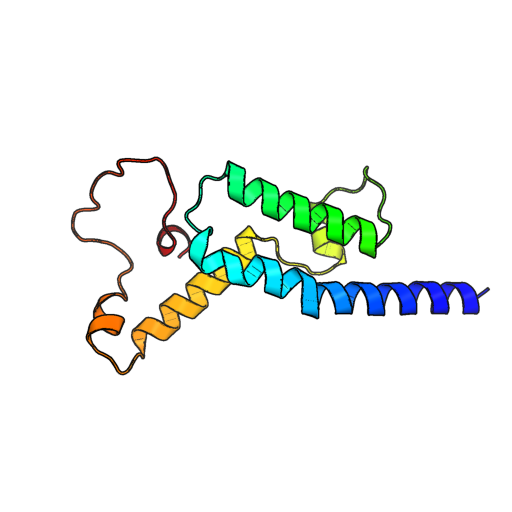8 ILE A O 1
ATOM 905 N N . LEU A 1 109 ? 19.414 -3.962 -20.686 1.00 66.38 109 LEU A N 1
ATOM 906 C CA . LEU A 1 109 ? 20.818 -4.170 -21.033 1.00 66.38 109 LEU A CA 1
ATOM 907 C C . LEU A 1 109 ? 21.610 -2.871 -20.784 1.00 66.38 109 LEU A C 1
ATOM 909 O O . LEU A 1 109 ? 21.253 -1.814 -21.300 1.00 66.38 109 LEU A O 1
ATOM 913 N N . GLY A 1 110 ? 22.656 -2.944 -19.960 1.00 71.25 110 GLY A N 1
ATOM 914 C CA . GLY A 1 110 ? 23.510 -1.800 -19.620 1.00 71.25 110 GLY A CA 1
ATOM 915 C C . GLY A 1 110 ? 23.043 -0.932 -18.444 1.00 71.25 110 GLY A C 1
ATOM 916 O O . GLY A 1 110 ? 23.792 -0.039 -18.069 1.00 71.25 110 GLY A O 1
ATOM 917 N N . ASN A 1 111 ? 21.861 -1.193 -17.857 1.00 71.00 111 ASN A N 1
ATOM 918 C CA . ASN A 1 111 ? 21.297 -0.503 -16.680 1.00 71.00 111 ASN A CA 1
ATOM 919 C C . ASN A 1 111 ? 21.669 0.997 -16.605 1.00 71.00 111 ASN A C 1
ATOM 921 O O . ASN A 1 111 ? 22.458 1.396 -15.742 1.00 71.00 111 ASN A O 1
ATOM 925 N N . PRO A 1 112 ? 21.166 1.825 -17.540 1.00 74.31 112 PRO A N 1
ATOM 926 C CA . PRO A 1 112 ? 21.609 3.206 -17.666 1.00 74.31 112 PRO A CA 1
ATOM 927 C C . PRO A 1 112 ? 21.396 3.967 -16.357 1.00 74.31 112 PRO A C 1
ATOM 929 O O . PRO A 1 112 ? 20.328 3.897 -15.745 1.00 74.31 112 PRO A O 1
ATOM 932 N N . GLY A 1 113 ? 22.427 4.707 -15.943 1.00 71.31 113 GLY A N 1
ATOM 933 C CA . GLY A 1 113 ? 22.408 5.485 -14.711 1.00 71.31 113 GLY A CA 1
ATOM 934 C C . GLY A 1 113 ? 21.200 6.418 -14.646 1.00 71.31 113 GLY A C 1
ATOM 935 O O . GLY A 1 113 ? 20.845 7.101 -15.609 1.00 71.31 113 GLY A O 1
ATOM 936 N N . HIS A 1 114 ? 20.541 6.447 -13.492 1.00 72.75 114 HIS A N 1
ATOM 937 C CA . HIS A 1 114 ? 19.330 7.234 -13.325 1.00 72.75 114 HIS A CA 1
ATOM 938 C C . HIS A 1 114 ? 19.656 8.720 -13.156 1.00 72.75 114 HIS A C 1
ATOM 940 O O . HIS A 1 114 ? 20.388 9.101 -12.244 1.00 72.75 114 HIS A O 1
ATOM 946 N N . ARG A 1 115 ? 19.009 9.588 -13.949 1.00 78.19 115 ARG A N 1
ATOM 947 C CA . ARG A 1 115 ? 19.062 11.045 -13.719 1.00 78.19 115 ARG A CA 1
ATOM 948 C C . ARG A 1 115 ? 18.477 11.435 -12.356 1.00 78.19 115 ARG A C 1
ATOM 950 O O . ARG A 1 115 ? 18.926 12.393 -11.738 1.00 78.19 115 ARG A O 1
ATOM 957 N N . LEU A 1 116 ? 17.441 10.724 -11.903 1.00 75.81 116 LEU A N 1
ATOM 958 C CA . LEU A 1 116 ? 16.752 10.970 -10.635 1.00 75.81 116 LEU A CA 1
ATOM 959 C C . LEU A 1 116 ? 16.780 9.709 -9.771 1.00 75.81 116 LEU A C 1
ATOM 961 O O . LEU A 1 116 ? 16.494 8.626 -10.270 1.00 75.81 116 LEU A O 1
ATOM 965 N N . LYS A 1 117 ? 17.033 9.864 -8.466 1.00 75.75 117 LYS A N 1
ATOM 966 C CA . LYS A 1 117 ? 16.926 8.783 -7.470 1.00 75.75 117 LYS A CA 1
ATOM 967 C C . LYS A 1 117 ? 15.452 8.406 -7.255 1.00 75.75 117 LYS A C 1
ATOM 969 O O . LYS A 1 117 ? 14.800 8.942 -6.358 1.00 75.75 117 LYS A O 1
ATOM 974 N N . ARG A 1 118 ? 14.902 7.569 -8.135 1.00 76.31 118 ARG A N 1
ATOM 975 C CA . ARG A 1 118 ? 13.522 7.061 -8.092 1.00 76.31 118 ARG A CA 1
ATOM 976 C C . ARG A 1 118 ? 13.506 5.582 -8.446 1.00 76.31 118 ARG A C 1
ATOM 978 O O . ARG A 1 118 ? 14.198 5.186 -9.380 1.00 76.31 118 ARG A O 1
ATOM 985 N N . ASN A 1 119 ? 12.657 4.833 -7.754 1.00 78.12 119 ASN A N 1
ATOM 986 C CA . ASN A 1 119 ? 12.374 3.445 -8.089 1.00 78.12 119 ASN A CA 1
ATOM 987 C C . ASN A 1 119 ? 11.459 3.414 -9.319 1.00 78.12 119 ASN A C 1
ATOM 989 O O . ASN A 1 119 ? 10.548 4.234 -9.454 1.00 78.12 119 ASN A O 1
ATOM 993 N N . TRP A 1 120 ? 11.724 2.495 -10.234 1.00 79.19 120 TRP A N 1
ATOM 994 C CA . TRP A 1 120 ? 10.867 2.193 -11.373 1.00 79.19 120 TRP A CA 1
ATOM 995 C C . TRP A 1 120 ? 9.922 1.055 -10.999 1.00 79.19 120 TRP A C 1
ATOM 997 O O . TRP A 1 120 ? 10.219 0.286 -10.091 1.00 79.19 120 TRP A O 1
ATOM 1007 N N . CYS A 1 121 ? 8.823 0.882 -11.741 1.00 79.31 121 CYS A N 1
ATOM 1008 C CA . CYS A 1 121 ? 7.884 -0.207 -11.461 1.00 79.31 121 CYS A CA 1
ATOM 1009 C C . CYS A 1 121 ? 8.593 -1.570 -11.466 1.00 79.31 121 CYS A C 1
ATOM 1011 O O . CYS A 1 121 ? 8.309 -2.414 -10.631 1.00 79.31 121 CYS A O 1
ATOM 1013 N N . ARG A 1 122 ? 9.580 -1.759 -12.357 1.00 79.69 122 ARG A N 1
ATOM 1014 C CA . ARG A 1 122 ? 10.383 -2.991 -12.429 1.00 79.69 122 ARG A CA 1
ATOM 1015 C C . ARG A 1 122 ? 11.164 -3.312 -11.156 1.00 79.69 122 ARG A C 1
ATOM 1017 O O . ARG A 1 122 ? 11.411 -4.480 -10.905 1.00 79.69 122 ARG A O 1
ATOM 1024 N N . ASP A 1 123 ? 11.528 -2.300 -10.370 1.00 81.88 123 ASP A N 1
ATOM 1025 C CA . ASP A 1 123 ? 12.302 -2.483 -9.138 1.00 81.88 123 ASP A CA 1
ATOM 1026 C C . ASP A 1 123 ? 11.424 -3.073 -8.013 1.00 81.88 123 ASP A C 1
ATOM 1028 O O . ASP A 1 123 ? 11.924 -3.389 -6.937 1.00 81.88 123 ASP A O 1
ATOM 1032 N N . LEU A 1 124 ? 10.112 -3.212 -8.255 1.00 80.00 124 LEU A N 1
ATOM 1033 C CA . LEU A 1 124 ? 9.142 -3.853 -7.366 1.00 80.00 124 LEU A CA 1
ATOM 1034 C C . LEU A 1 124 ? 8.976 -5.365 -7.625 1.00 80.00 124 LEU A C 1
ATOM 1036 O O . LEU A 1 124 ? 8.196 -6.006 -6.912 1.00 80.00 124 LEU A O 1
ATOM 1040 N N . LEU A 1 125 ? 9.640 -5.924 -8.650 1.00 78.94 125 LEU A N 1
ATOM 1041 C CA . LEU A 1 125 ? 9.671 -7.371 -8.930 1.00 78.94 125 LEU A CA 1
ATOM 1042 C C . LEU A 1 125 ? 10.754 -8.075 -8.119 1.00 78.94 125 LEU A C 1
ATOM 1044 O O . LEU A 1 125 ? 10.355 -8.843 -7.214 1.00 78.94 125 LEU A O 1
#

Secondary structure (DSSP, 8-state):
-HHHHHHHHHHHHHHHHHIIIIIHHHHHHHHHHHTTS-HHHHHHHHHHHHHHHHHHHT--TTS-HHHHHHHTT---HHHHHHHHHHHHHHHHHT-SSHHHHHT--SS-TT-PPPSS----GGGG-

Organism: NCBI:txid143950

Foldseek 3Di:
DVVVVVVLVVQLVVLVVCCVPPVVCVVLVCLVVPVFPDPVVLVVSQVVVQVSLCVSNVPDPPDDSVVSCVVVVHDGPLRSLLVVLVVVLVCQCVDPDVVSVVPSDLDDVPRDDDPDPTDDSSNSD